Protein AF-A0A1H6L6A5-F1 (afdb_monomer)

Mean predicted aligned error: 13.65 Å

pLDDT: mean 85.89, std 9.78, range [53.25, 96.25]

Sequence (78 aa):
MEIKISLDEYADVPFIKKLLSQIKGVKNVEISEDDKTYSWEEIENSDEFKQLIEQSRNQIKNGEYEEFSDELIDSIFK

Structure (mmCIF, N/CA/C/O backbone):
data_AF-A0A1H6L6A5-F1
#
_entry.id   AF-A0A1H6L6A5-F1
#
loop_
_atom_site.group_PDB
_atom_site.id
_atom_site.type_symbol
_atom_site.label_atom_id
_atom_site.label_alt_id
_atom_site.label_comp_id
_atom_site.label_asym_id
_atom_site.label_entity_id
_atom_site.label_seq_id
_atom_site.pdb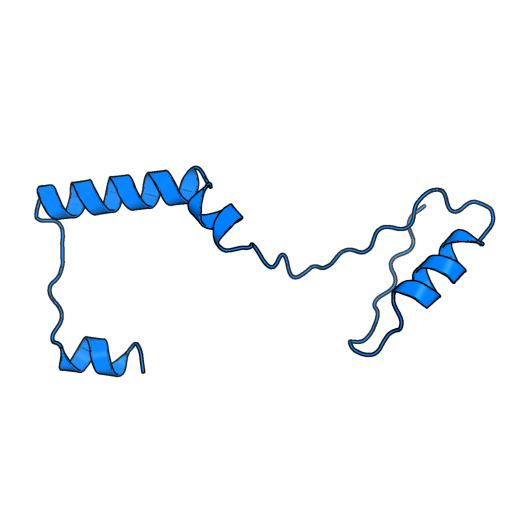x_PDB_ins_code
_atom_site.Cartn_x
_atom_site.Cartn_y
_atom_site.Cartn_z
_atom_site.occupancy
_atom_site.B_iso_or_equiv
_atom_site.auth_seq_id
_atom_site.auth_comp_id
_atom_site.auth_asym_id
_atom_site.auth_atom_id
_atom_site.pdbx_PDB_model_num
ATOM 1 N N . MET A 1 1 ? -3.307 -13.638 26.631 1.00 73.81 1 MET A N 1
ATOM 2 C CA . MET A 1 1 ? -4.033 -14.652 25.841 1.00 73.81 1 MET A CA 1
ATOM 3 C C . MET A 1 1 ? -4.575 -13.947 24.622 1.00 73.81 1 MET A C 1
ATOM 5 O O . MET A 1 1 ? -5.061 -12.833 24.769 1.00 73.81 1 MET A O 1
ATOM 9 N N . GLU A 1 2 ? -4.430 -14.567 23.462 1.00 79.50 2 GLU A N 1
ATOM 10 C CA . GLU A 1 2 ? -4.809 -14.014 22.164 1.00 79.50 2 GLU A CA 1
ATOM 11 C C . GLU A 1 2 ? -5.714 -15.030 21.466 1.00 79.50 2 GLU A C 1
ATOM 13 O O . GLU A 1 2 ? -5.486 -16.236 21.581 1.00 79.50 2 GLU A O 1
ATOM 18 N N . ILE A 1 3 ? -6.758 -14.544 20.798 1.00 81.94 3 ILE A N 1
ATOM 19 C CA . ILE A 1 3 ? -7.671 -15.354 19.992 1.00 81.94 3 ILE A CA 1
ATOM 20 C C . ILE A 1 3 ? -7.616 -14.782 18.580 1.00 81.94 3 ILE A C 1
ATOM 22 O O . ILE A 1 3 ? -7.872 -13.594 18.399 1.00 81.94 3 ILE A O 1
ATOM 26 N N . LYS A 1 4 ? -7.299 -15.629 17.600 1.00 85.38 4 LYS A N 1
ATOM 27 C CA . LYS A 1 4 ? -7.347 -15.292 16.175 1.00 85.38 4 LYS A CA 1
ATOM 28 C C . LYS A 1 4 ? -8.552 -15.970 15.541 1.00 85.38 4 LYS A C 1
ATOM 30 O O . LYS A 1 4 ? -8.815 -17.139 15.821 1.00 85.38 4 LYS A O 1
ATOM 35 N N . ILE A 1 5 ? -9.277 -15.230 14.711 1.00 82.25 5 ILE A N 1
ATOM 36 C CA . ILE A 1 5 ? -10.464 -15.709 14.002 1.00 82.25 5 ILE A CA 1
ATOM 37 C C . ILE A 1 5 ? -10.278 -15.339 12.535 1.00 82.25 5 ILE A C 1
ATOM 39 O O . ILE A 1 5 ? -10.073 -14.170 12.223 1.00 82.25 5 ILE A O 1
ATOM 43 N N . SER A 1 6 ? -10.334 -16.332 11.653 1.00 84.06 6 SER A N 1
ATOM 44 C CA . SER A 1 6 ? -10.347 -16.117 10.207 1.00 84.06 6 SER A CA 1
ATOM 45 C C . SER A 1 6 ? -11.788 -15.930 9.751 1.00 84.06 6 SER A C 1
ATOM 47 O O . SER A 1 6 ? -12.658 -16.719 10.124 1.00 84.06 6 SER A O 1
ATOM 49 N N . LEU A 1 7 ? -12.034 -14.877 8.978 1.00 83.06 7 LEU A N 1
ATOM 50 C CA . LEU A 1 7 ? -13.346 -14.523 8.449 1.00 83.06 7 LEU A CA 1
ATOM 51 C C . LEU A 1 7 ? -13.349 -14.717 6.933 1.00 83.06 7 LEU A C 1
ATOM 53 O O . LEU A 1 7 ? -12.310 -14.560 6.295 1.00 83.06 7 LEU A O 1
ATOM 57 N N . ASP A 1 8 ? -14.499 -15.085 6.376 1.00 82.31 8 ASP A N 1
ATOM 58 C CA . ASP A 1 8 ? -14.686 -15.120 4.926 1.00 82.31 8 ASP A CA 1
ATOM 59 C C . ASP A 1 8 ? -14.963 -13.715 4.354 1.00 82.31 8 ASP A C 1
ATOM 61 O O . ASP A 1 8 ? -15.206 -12.760 5.095 1.00 82.31 8 ASP A O 1
ATOM 65 N N . GLU A 1 9 ? -14.927 -13.594 3.024 1.00 80.25 9 GLU A N 1
ATOM 66 C CA . GLU A 1 9 ? -15.118 -12.333 2.288 1.00 80.25 9 GLU A CA 1
ATOM 67 C C . GLU A 1 9 ? -16.525 -11.713 2.431 1.00 80.25 9 GLU A C 1
ATOM 69 O O . GLU A 1 9 ? -16.713 -10.531 2.149 1.00 80.25 9 GLU A O 1
ATOM 74 N N . TYR A 1 10 ? -17.515 -12.483 2.891 1.00 84.75 10 TYR A N 1
ATOM 75 C CA . TYR A 1 10 ? -18.900 -12.047 3.097 1.00 84.75 10 TYR A CA 1
ATOM 76 C C . TYR A 1 10 ? -19.219 -11.769 4.570 1.00 84.75 10 TYR A C 1
ATOM 78 O O . TYR A 1 10 ? -20.365 -11.461 4.915 1.00 84.75 10 TYR A O 1
ATOM 86 N N . ALA A 1 11 ? -18.229 -11.885 5.455 1.00 84.38 11 ALA A N 1
ATOM 87 C CA . ALA A 1 11 ? -18.416 -11.688 6.877 1.00 84.38 11 ALA A CA 1
ATOM 88 C C . ALA A 1 11 ? -18.758 -10.225 7.196 1.00 84.38 11 ALA A C 1
ATOM 90 O O . ALA A 1 11 ? -18.064 -9.288 6.801 1.00 84.38 11 ALA A O 1
ATOM 91 N N . ASP A 1 12 ? -19.803 -10.020 8.000 1.00 89.06 12 ASP A N 1
ATOM 92 C CA . ASP A 1 12 ? -20.149 -8.704 8.543 1.00 89.06 12 ASP A CA 1
ATOM 93 C C . ASP A 1 12 ? -19.160 -8.330 9.662 1.00 89.06 12 ASP A C 1
ATOM 95 O O . ASP A 1 12 ? -19.396 -8.538 10.858 1.00 89.06 12 ASP A O 1
ATOM 99 N N . VAL A 1 13 ? -18.003 -7.807 9.253 1.00 87.31 13 VAL A N 1
ATOM 100 C CA . VAL A 1 13 ? -16.916 -7.375 10.141 1.00 87.31 13 VAL A CA 1
ATOM 101 C C . VAL A 1 13 ? -17.404 -6.379 11.211 1.00 87.31 13 VAL A C 1
ATOM 103 O O . VAL A 1 13 ? -17.079 -6.582 12.389 1.00 87.31 13 VAL A O 1
ATOM 106 N N . PRO A 1 14 ? -18.212 -5.341 10.890 1.00 87.25 14 PRO A N 1
ATOM 107 C CA . PRO A 1 14 ? -18.795 -4.455 11.901 1.00 87.25 14 PRO A CA 1
ATOM 108 C C . PRO A 1 14 ? -19.606 -5.190 12.974 1.00 87.25 14 PRO A C 1
ATOM 110 O O . PRO A 1 14 ? -19.441 -4.922 14.172 1.00 87.25 14 PRO A O 1
ATOM 113 N N . PHE A 1 15 ? -20.466 -6.127 12.569 1.00 90.19 15 PHE A N 1
ATOM 114 C CA . PHE A 1 15 ? -21.271 -6.920 13.494 1.00 90.19 15 PHE A CA 1
ATOM 115 C C . PHE A 1 15 ? -20.402 -7.814 14.384 1.00 90.19 15 PHE A C 1
ATOM 117 O O . PHE A 1 15 ? -20.569 -7.819 15.607 1.00 90.19 15 PHE A O 1
ATOM 124 N N . ILE A 1 16 ? -19.424 -8.509 13.801 1.00 89.81 16 ILE A N 1
ATOM 125 C CA . ILE A 1 16 ? -18.507 -9.397 14.527 1.00 89.81 16 ILE A CA 1
ATOM 126 C C . ILE A 1 16 ? -17.682 -8.608 15.548 1.00 89.81 16 ILE A C 1
ATOM 128 O O . ILE A 1 16 ? -17.589 -9.003 16.713 1.00 89.81 16 ILE A O 1
ATOM 132 N N . LYS A 1 17 ? -17.152 -7.441 15.165 1.00 88.31 17 LYS A N 1
ATOM 133 C CA . LYS A 1 17 ? -16.409 -6.559 16.075 1.00 88.31 17 LYS A CA 1
ATOM 134 C C . LYS A 1 17 ? -17.261 -6.119 17.263 1.00 88.31 17 LYS A C 1
ATOM 136 O O . LYS A 1 17 ? -16.779 -6.107 18.400 1.00 88.31 17 LYS A O 1
ATOM 141 N N . LYS A 1 18 ? -18.533 -5.784 17.022 1.00 90.69 18 LYS A N 1
ATOM 142 C CA . LYS A 1 18 ? -19.487 -5.411 18.075 1.00 90.69 18 LYS A CA 1
ATOM 143 C C . LYS A 1 18 ? -19.733 -6.569 19.042 1.00 90.69 18 LYS A C 1
ATOM 145 O O . LYS A 1 18 ? -19.727 -6.346 20.249 1.00 90.69 18 LYS A O 1
ATOM 150 N N . LEU A 1 19 ? -19.892 -7.785 18.524 1.00 91.25 19 LEU A N 1
ATOM 151 C CA . LEU A 1 19 ? -20.067 -9.009 19.310 1.00 91.25 19 LEU A CA 1
ATOM 152 C C . LEU A 1 19 ? -18.853 -9.295 20.204 1.00 91.25 19 LEU A C 1
ATOM 154 O O . LEU A 1 19 ? -18.999 -9.479 21.411 1.00 91.25 19 LEU A O 1
ATOM 158 N N . LEU A 1 20 ? -17.646 -9.265 19.634 1.00 90.31 20 LEU A N 1
ATOM 159 C CA . LEU A 1 20 ? -16.403 -9.539 20.364 1.00 90.31 20 LEU A CA 1
ATOM 160 C C . LEU A 1 20 ? -16.134 -8.504 21.462 1.00 90.31 20 LEU A C 1
ATOM 162 O O . LEU A 1 20 ? -15.695 -8.854 22.556 1.00 90.31 20 LEU A O 1
ATOM 166 N N . SER A 1 21 ? -16.469 -7.240 21.202 1.00 89.19 21 SER A N 1
ATOM 167 C CA . SER A 1 21 ? -16.291 -6.139 22.157 1.00 89.19 21 SER A CA 1
ATOM 168 C C . SER A 1 21 ? -17.205 -6.246 23.388 1.00 89.19 21 SER A C 1
ATOM 170 O O . SER A 1 21 ? -16.953 -5.594 24.398 1.00 89.19 21 SER A O 1
ATOM 172 N N . GLN A 1 22 ? -18.266 -7.059 23.335 1.00 91.69 22 GLN A N 1
ATOM 173 C CA . GLN A 1 22 ? -19.166 -7.299 24.470 1.00 91.69 22 GLN A CA 1
ATOM 174 C C . GLN A 1 22 ? -18.663 -8.398 25.419 1.00 91.69 22 GLN A C 1
ATOM 176 O O . GLN A 1 22 ? -19.190 -8.546 26.525 1.00 91.69 22 GLN A O 1
ATOM 181 N N . ILE A 1 23 ? -17.648 -9.172 25.023 1.00 90.06 23 ILE A N 1
ATOM 182 C CA . ILE A 1 23 ? -17.117 -10.264 25.839 1.00 90.06 23 ILE A CA 1
ATOM 183 C C . ILE A 1 23 ? -16.309 -9.685 27.005 1.00 90.06 23 ILE A C 1
ATOM 185 O O . ILE A 1 23 ? -15.282 -9.024 26.832 1.00 90.06 23 ILE A O 1
ATOM 189 N N . LYS A 1 24 ? -16.749 -9.979 28.232 1.00 89.88 24 LYS A N 1
ATOM 190 C CA . LYS A 1 24 ? -16.071 -9.534 29.454 1.00 89.88 24 LYS A CA 1
ATOM 191 C C . LYS A 1 24 ? -14.639 -10.078 29.495 1.00 89.88 24 LYS A C 1
ATOM 193 O O . LYS A 1 24 ? -14.432 -11.285 29.566 1.00 89.88 24 LYS A O 1
ATOM 198 N N . GLY A 1 25 ? -13.660 -9.174 29.504 1.00 87.12 25 GLY A N 1
ATOM 199 C CA . GLY A 1 25 ? -12.232 -9.512 29.519 1.00 87.12 25 GLY A CA 1
ATOM 200 C C . GLY A 1 25 ? -11.512 -9.275 28.189 1.00 87.12 25 GLY A C 1
ATOM 201 O O . GLY A 1 25 ? -10.282 -9.274 28.178 1.00 87.12 25 GLY A O 1
ATOM 202 N N . VAL A 1 26 ? -12.240 -8.997 27.101 1.00 87.88 26 VAL A N 1
ATOM 203 C CA . VAL A 1 26 ? -11.646 -8.496 25.856 1.00 87.88 26 VAL A CA 1
ATOM 204 C C . VAL A 1 26 ? -11.264 -7.031 26.052 1.00 87.88 26 VAL A C 1
ATOM 206 O O . VAL A 1 26 ? -12.100 -6.197 26.389 1.00 87.88 26 VAL A O 1
ATOM 209 N N . LYS A 1 27 ? -9.973 -6.728 25.892 1.00 86.31 27 LYS A N 1
ATOM 210 C CA . LYS A 1 27 ? -9.436 -5.364 26.035 1.00 86.31 27 LYS A CA 1
ATOM 211 C C . LYS A 1 27 ? -9.366 -4.612 24.711 1.00 86.31 27 LYS A C 1
ATOM 213 O O . LYS A 1 27 ? -9.450 -3.391 24.714 1.00 86.31 27 LYS A O 1
ATOM 2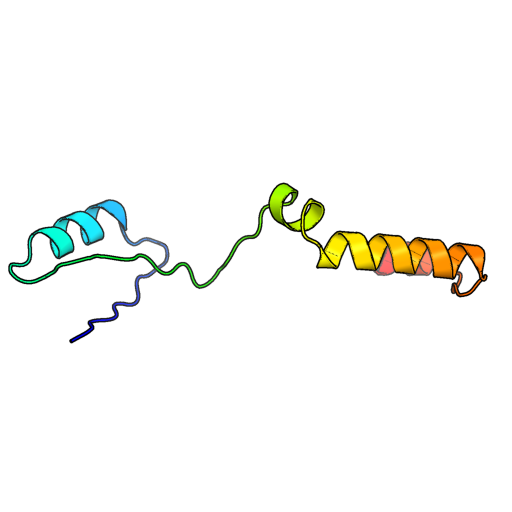18 N N . ASN A 1 28 ? -9.165 -5.334 23.614 1.00 85.44 28 ASN A N 1
ATOM 219 C CA . ASN A 1 28 ? -8.995 -4.769 22.287 1.00 85.44 28 ASN A CA 1
ATOM 220 C C . ASN A 1 28 ? -9.443 -5.784 21.227 1.00 85.44 28 ASN A C 1
ATOM 222 O O . ASN A 1 28 ? -9.295 -6.989 21.439 1.00 85.44 28 ASN A O 1
ATOM 226 N N . VAL A 1 29 ? -9.981 -5.288 20.115 1.00 84.75 29 VAL A N 1
ATOM 227 C CA . VAL A 1 29 ? -10.345 -6.073 18.929 1.00 84.75 29 VAL A CA 1
ATOM 228 C C . VAL A 1 29 ? -9.720 -5.381 17.725 1.00 84.75 29 VAL A C 1
ATOM 230 O O . VAL A 1 29 ? -10.181 -4.315 17.305 1.00 84.75 29 VAL A O 1
ATOM 233 N N . GLU A 1 30 ? -8.667 -5.989 17.192 1.00 80.62 30 GLU A N 1
ATOM 234 C CA . GLU A 1 30 ? -7.940 -5.519 16.014 1.00 80.62 30 GLU A CA 1
ATOM 235 C C . GLU A 1 30 ? -8.352 -6.352 14.804 1.00 80.62 30 GLU A C 1
ATOM 237 O O . GLU A 1 30 ? -8.516 -7.568 14.902 1.00 80.62 30 GLU A O 1
ATOM 242 N N . ILE A 1 31 ? -8.556 -5.680 13.674 1.00 78.00 31 ILE A N 1
ATOM 243 C CA . ILE A 1 31 ? -8.810 -6.325 12.389 1.00 78.00 31 ILE A CA 1
ATOM 244 C C . ILE A 1 31 ? -7.491 -6.251 11.635 1.00 78.00 31 ILE A C 1
ATOM 246 O O . ILE A 1 31 ? -7.004 -5.160 11.344 1.00 78.00 31 ILE A O 1
ATOM 250 N N . SER A 1 32 ? -6.887 -7.410 11.404 1.00 69.06 32 SER A N 1
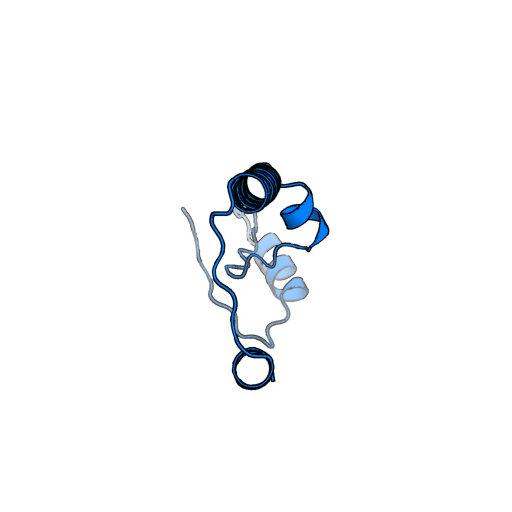ATOM 251 C CA . SER A 1 32 ? -5.678 -7.549 10.603 1.00 69.06 32 SER A CA 1
ATOM 252 C C . SER A 1 32 ? -6.114 -7.808 9.166 1.00 69.06 32 SER A C 1
ATOM 254 O O . SER A 1 32 ? -6.483 -8.930 8.830 1.00 69.06 32 SER A O 1
ATOM 256 N N . GLU A 1 33 ? -6.133 -6.774 8.334 1.00 65.31 33 GLU A N 1
ATOM 257 C CA . GLU A 1 33 ? -6.158 -6.971 6.885 1.00 65.31 33 GLU A CA 1
ATOM 258 C C . GLU A 1 33 ? -4.723 -7.334 6.480 1.00 65.31 33 GLU A C 1
ATOM 260 O O . GLU A 1 33 ? -3.838 -6.478 6.472 1.00 65.31 33 GLU A O 1
ATOM 265 N N . ASP A 1 34 ? -4.463 -8.625 6.246 1.00 56.03 34 ASP A N 1
ATOM 266 C CA . ASP A 1 34 ? -3.157 -9.105 5.756 1.00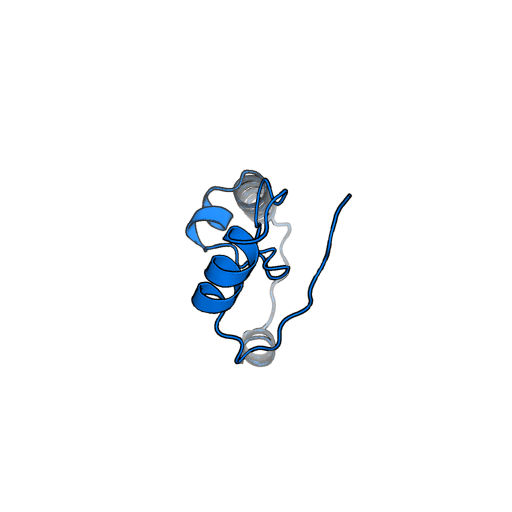 56.03 34 ASP A CA 1
ATOM 267 C C . ASP A 1 34 ? -2.838 -8.561 4.346 1.00 56.03 34 ASP A C 1
ATOM 269 O O . ASP A 1 34 ? -1.678 -8.540 3.937 1.00 56.03 34 ASP A O 1
ATOM 273 N N . ASP A 1 35 ? -3.834 -8.010 3.648 1.00 53.25 35 ASP A N 1
ATOM 274 C CA . ASP A 1 35 ? -3.658 -7.254 2.413 1.00 53.25 35 ASP A CA 1
ATOM 275 C C . ASP A 1 35 ? -3.477 -5.766 2.724 1.00 53.25 35 ASP A C 1
ATOM 277 O O . ASP A 1 35 ? -4.403 -4.957 2.623 1.00 53.25 35 ASP A O 1
ATOM 281 N N . LYS A 1 36 ? -2.251 -5.375 3.091 1.00 54.72 36 LYS A N 1
ATOM 282 C CA . LYS A 1 36 ? -1.863 -3.958 3.066 1.00 54.72 36 LYS A CA 1
ATOM 283 C C . LYS A 1 36 ? -1.998 -3.437 1.639 1.00 54.72 36 LYS A C 1
ATOM 285 O O . LYS A 1 36 ? -1.080 -3.542 0.828 1.00 54.72 36 LYS A O 1
ATOM 290 N N . THR A 1 37 ? -3.145 -2.847 1.348 1.00 59.34 37 THR A N 1
ATOM 291 C CA . THR A 1 37 ? -3.363 -2.101 0.118 1.00 59.34 37 THR A CA 1
ATOM 292 C C . THR A 1 37 ? -2.749 -0.724 0.335 1.00 59.34 37 THR A C 1
ATOM 294 O O . THR A 1 37 ? -3.398 0.172 0.864 1.00 59.34 37 THR A O 1
ATOM 297 N N . TYR A 1 38 ? -1.463 -0.576 0.016 1.00 65.56 38 TYR A N 1
ATOM 298 C CA . TYR A 1 38 ? -0.818 0.734 0.041 1.00 65.56 38 TYR A CA 1
ATOM 299 C C . TYR A 1 38 ? -1.504 1.640 -0.983 1.00 65.56 38 TYR A C 1
ATOM 301 O O . TYR A 1 38 ? -1.651 1.272 -2.151 1.00 65.56 38 TYR A 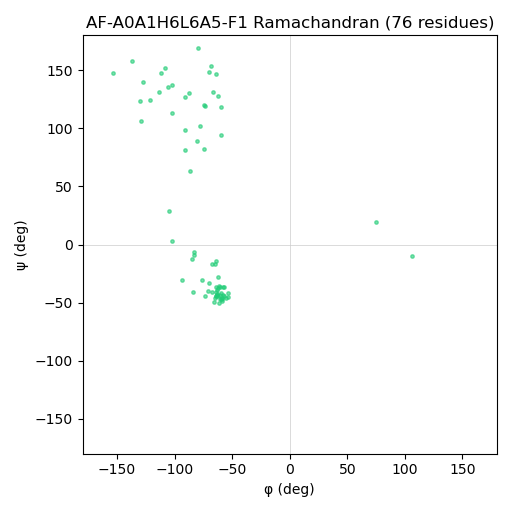O 1
ATOM 309 N N . SER A 1 39 ? -1.925 2.825 -0.557 1.00 80.62 39 SER A N 1
ATOM 310 C CA . SER A 1 39 ? -2.382 3.854 -1.482 1.00 80.62 39 SER A CA 1
ATOM 311 C C . SER A 1 39 ? -1.209 4.377 -2.315 1.00 80.62 39 SER A C 1
ATOM 313 O O . SER A 1 39 ? -0.053 4.367 -1.884 1.00 80.62 39 SER A O 1
ATOM 315 N N . TRP A 1 40 ? -1.499 4.877 -3.518 1.00 81.56 40 TRP A N 1
ATOM 316 C CA . TRP A 1 40 ? -0.477 5.512 -4.355 1.00 81.56 40 TRP A CA 1
ATOM 317 C C . TRP A 1 40 ? 0.202 6.688 -3.653 1.00 81.56 40 TRP A C 1
ATOM 319 O O . TRP A 1 40 ? 1.409 6.854 -3.790 1.00 81.56 40 TRP A O 1
ATOM 329 N N . GLU A 1 41 ? -0.550 7.453 -2.861 1.00 85.69 41 GLU A N 1
ATOM 330 C CA . GLU A 1 41 ? -0.023 8.567 -2.070 1.00 85.69 41 GLU A CA 1
ATOM 331 C C . GLU A 1 41 ? 0.989 8.081 -1.021 1.00 85.69 41 GLU A C 1
ATOM 333 O O . GLU A 1 41 ? 2.022 8.718 -0.824 1.00 85.69 41 GLU A O 1
ATOM 338 N N . GLU A 1 42 ? 0.756 6.933 -0.382 1.00 80.31 42 GLU A N 1
ATOM 339 C CA . GLU A 1 42 ? 1.721 6.339 0.553 1.00 80.31 42 GLU A CA 1
ATOM 340 C C . GLU A 1 42 ? 2.988 5.848 -0.158 1.00 80.31 42 GLU A C 1
ATOM 342 O O . GLU A 1 42 ? 4.093 6.070 0.339 1.00 80.31 42 GLU A O 1
ATOM 347 N N . ILE A 1 43 ? 2.848 5.226 -1.333 1.00 87.75 43 ILE A N 1
ATOM 348 C CA . ILE A 1 43 ? 3.986 4.745 -2.130 1.00 87.75 43 ILE A CA 1
ATOM 349 C C . ILE A 1 43 ? 4.822 5.925 -2.633 1.00 87.75 43 ILE A C 1
ATOM 351 O O . ILE A 1 43 ? 6.036 5.933 -2.444 1.00 87.75 43 ILE A O 1
ATOM 355 N N . GLU A 1 44 ? 4.193 6.940 -3.229 1.00 87.25 44 GLU A N 1
ATOM 356 C CA . GLU A 1 44 ? 4.873 8.113 -3.795 1.00 87.25 44 GLU A CA 1
ATOM 357 C C . GLU A 1 44 ? 5.664 8.888 -2.733 1.00 87.25 44 GLU A C 1
ATOM 359 O O . GLU A 1 44 ? 6.764 9.383 -2.991 1.00 87.25 44 GLU A O 1
ATOM 364 N N . ASN A 1 45 ? 5.124 8.969 -1.515 1.00 89.50 45 ASN A N 1
ATOM 365 C CA . ASN A 1 45 ? 5.775 9.671 -0.416 1.00 89.50 45 ASN A CA 1
ATOM 366 C C . ASN A 1 45 ? 6.826 8.829 0.323 1.00 89.50 45 ASN A C 1
ATOM 368 O O . ASN A 1 45 ? 7.576 9.402 1.123 1.00 89.50 45 ASN A O 1
ATOM 372 N N . SER A 1 46 ? 6.922 7.523 0.048 1.00 91.81 46 SER A N 1
ATOM 373 C CA . SER A 1 46 ? 7.920 6.644 0.664 1.00 91.81 46 SER A CA 1
ATOM 374 C C . SER A 1 46 ? 9.351 7.032 0.278 1.00 91.81 46 SER A C 1
ATOM 376 O O . SER A 1 46 ? 9.623 7.526 -0.823 1.00 91.81 46 SER A O 1
ATOM 378 N N . ASP A 1 47 ? 10.288 6.827 1.202 1.00 92.62 47 ASP A N 1
ATOM 379 C CA . ASP A 1 47 ? 11.701 7.128 0.963 1.00 92.62 47 ASP A CA 1
ATOM 380 C C . ASP A 1 47 ? 12.308 6.146 -0.045 1.00 92.62 47 ASP A C 1
ATOM 382 O O . ASP A 1 47 ? 13.138 6.531 -0.869 1.00 92.62 47 ASP A O 1
ATOM 386 N N . GLU A 1 48 ? 11.840 4.899 -0.042 1.00 92.50 48 GLU A N 1
ATOM 387 C CA . GLU A 1 48 ? 12.216 3.858 -0.993 1.00 92.50 48 GLU A CA 1
ATOM 388 C C . GLU A 1 48 ? 11.857 4.255 -2.428 1.00 92.50 48 GLU A C 1
ATOM 390 O O . GLU A 1 48 ? 12.692 4.156 -3.330 1.00 92.50 48 GLU A O 1
ATOM 395 N N . PHE A 1 49 ? 10.638 4.760 -2.645 1.00 93.06 49 PHE A N 1
ATOM 396 C CA . PHE A 1 49 ? 10.217 5.229 -3.962 1.00 93.06 49 PHE A CA 1
ATOM 397 C C . PHE A 1 49 ? 11.055 6.424 -4.425 1.00 93.06 49 PHE A C 1
ATOM 399 O O . PHE A 1 49 ? 11.547 6.437 -5.554 1.00 93.06 49 PHE A O 1
ATOM 406 N N . LYS A 1 50 ? 11.303 7.403 -3.545 1.00 94.19 50 LYS A N 1
ATOM 407 C CA . LYS A 1 50 ? 12.161 8.558 -3.862 1.00 94.19 50 LYS A CA 1
ATOM 408 C C . LYS A 1 50 ? 13.574 8.129 -4.269 1.00 94.19 50 LYS A C 1
ATOM 410 O O . LYS A 1 50 ? 14.094 8.640 -5.262 1.00 94.19 50 LYS A O 1
ATOM 415 N N . GLN A 1 51 ? 14.168 7.173 -3.551 1.00 95.38 51 GLN A N 1
ATOM 416 C CA . GLN A 1 51 ? 15.489 6.629 -3.878 1.00 95.38 51 GLN A CA 1
ATOM 417 C C . GLN A 1 51 ? 15.503 5.921 -5.236 1.00 95.38 51 GLN A C 1
ATOM 419 O O . GLN A 1 51 ? 16.419 6.147 -6.026 1.00 95.38 51 GLN A O 1
ATOM 424 N N . LEU A 1 52 ? 14.484 5.113 -5.543 1.00 95.12 52 LEU A N 1
ATOM 425 C CA . LEU A 1 52 ? 14.360 4.444 -6.843 1.00 95.12 52 LEU A CA 1
ATOM 426 C C . LEU A 1 52 ? 14.281 5.448 -8.000 1.00 95.12 52 LEU A C 1
ATOM 428 O O . LEU A 1 52 ? 14.963 5.287 -9.014 1.00 95.12 52 LEU A O 1
ATOM 432 N N . ILE A 1 53 ? 13.499 6.518 -7.842 1.00 94.50 53 ILE A N 1
ATOM 433 C CA . ILE A 1 53 ? 13.397 7.580 -8.851 1.00 94.50 53 ILE A CA 1
ATOM 434 C C . ILE A 1 53 ? 14.734 8.309 -9.032 1.00 94.50 53 ILE A C 1
ATOM 436 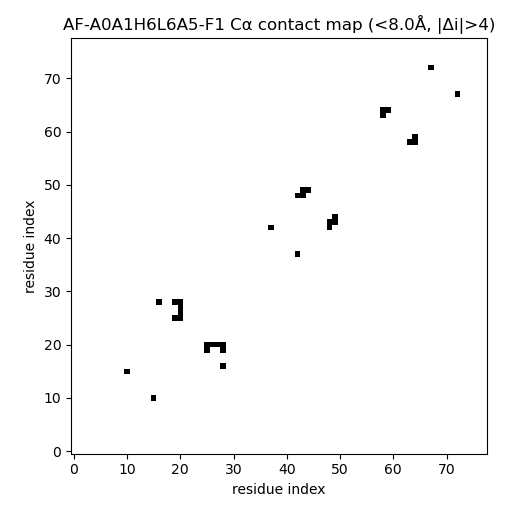O O . ILE A 1 53 ? 15.122 8.621 -10.160 1.00 94.50 53 ILE A O 1
ATOM 440 N N . GLU A 1 54 ? 15.459 8.587 -7.948 1.00 95.31 54 GLU A N 1
ATOM 441 C CA . GLU A 1 54 ? 16.782 9.210 -8.023 1.00 95.31 54 GLU A CA 1
ATOM 442 C C . GLU A 1 54 ? 17.802 8.308 -8.736 1.00 95.31 54 GLU A C 1
ATOM 444 O O . GLU A 1 54 ? 18.520 8.773 -9.626 1.00 95.31 54 GLU A O 1
ATOM 449 N N . GLN A 1 55 ? 17.819 7.013 -8.411 1.00 94.75 55 GLN A N 1
ATOM 450 C CA . GLN A 1 55 ? 18.664 6.020 -9.077 1.00 94.75 55 GLN A CA 1
ATOM 451 C C . GLN A 1 55 ? 18.365 5.945 -10.574 1.00 94.75 55 GLN A C 1
ATOM 453 O O . GLN A 1 55 ? 19.284 6.076 -11.382 1.00 94.75 55 GLN A O 1
ATOM 458 N N . SER A 1 56 ? 17.088 5.838 -10.948 1.00 92.38 56 SER A N 1
ATOM 459 C CA . SER A 1 56 ? 16.658 5.810 -12.349 1.00 92.38 56 SER A CA 1
ATOM 460 C C . SER A 1 56 ? 17.132 7.050 -13.120 1.00 92.38 56 SER A C 1
ATOM 462 O O . SER A 1 56 ? 17.692 6.945 -14.212 1.00 92.38 56 SER A O 1
ATOM 464 N N . ARG A 1 57 ? 17.009 8.247 -12.531 1.00 93.00 57 ARG A N 1
ATOM 465 C CA . ARG A 1 57 ? 17.501 9.491 -13.152 1.00 93.00 57 ARG A CA 1
ATOM 466 C C . ARG A 1 57 ? 19.014 9.486 -13.353 1.00 93.00 57 ARG A C 1
ATOM 468 O O . ARG A 1 57 ? 19.491 10.037 -14.345 1.00 93.00 57 ARG A O 1
ATOM 475 N N . ASN A 1 58 ? 19.768 8.916 -12.418 1.00 96.25 58 ASN A N 1
ATOM 476 C CA . ASN A 1 58 ? 21.221 8.821 -12.529 1.00 96.25 58 ASN A CA 1
ATOM 477 C C . ASN A 1 58 ? 21.638 7.808 -13.601 1.00 96.25 58 ASN A C 1
ATOM 479 O O . ASN A 1 58 ? 22.516 8.121 -14.400 1.00 96.25 58 ASN A O 1
ATOM 483 N N . GLN A 1 59 ? 20.952 6.669 -13.696 1.00 94.81 59 GLN A N 1
ATOM 484 C CA . GLN A 1 59 ? 21.173 5.677 -14.752 1.00 94.81 59 GLN A CA 1
ATOM 485 C C . GLN A 1 59 ? 20.966 6.278 -16.146 1.00 94.81 59 GLN A C 1
ATOM 487 O O . GLN A 1 59 ? 21.842 6.172 -17.002 1.00 94.81 59 GLN A O 1
ATOM 492 N N . ILE A 1 60 ? 19.876 7.026 -16.349 1.00 90.50 60 ILE A N 1
ATOM 493 C CA . ILE A 1 60 ? 19.614 7.729 -17.617 1.00 90.50 60 ILE A CA 1
ATOM 494 C C . ILE A 1 60 ? 20.744 8.713 -17.946 1.00 90.50 60 ILE A C 1
ATOM 496 O O . ILE A 1 60 ? 21.242 8.731 -19.071 1.00 90.50 60 ILE A O 1
ATOM 500 N N . LYS A 1 61 ? 21.184 9.519 -16.969 1.00 93.12 61 LYS A N 1
ATOM 501 C CA . LYS A 1 61 ? 22.292 10.474 -17.161 1.00 93.12 61 LYS A CA 1
ATOM 502 C C . LYS A 1 61 ? 23.608 9.785 -17.518 1.00 93.12 61 LYS A C 1
ATOM 504 O O . LYS A 1 61 ? 24.380 10.341 -18.294 1.00 93.12 61 LYS A O 1
ATOM 509 N N . ASN A 1 62 ? 23.857 8.609 -16.951 1.00 95.50 62 ASN A N 1
ATOM 510 C CA . ASN A 1 62 ? 25.073 7.835 -17.176 1.00 95.50 62 ASN A CA 1
ATOM 511 C C . ASN A 1 62 ? 25.019 6.980 -18.452 1.00 95.50 62 ASN A C 1
ATOM 513 O O . ASN A 1 62 ? 26.027 6.379 -18.815 1.00 95.50 62 ASN A O 1
ATOM 517 N N . GLY A 1 63 ? 23.874 6.924 -19.139 1.00 92.06 63 GLY A N 1
ATOM 518 C CA . GLY A 1 63 ? 23.679 6.041 -20.290 1.00 92.06 63 GLY A CA 1
ATOM 519 C C . GLY A 1 63 ? 23.499 4.566 -19.913 1.00 92.06 63 GLY A C 1
ATOM 520 O O . GLY A 1 63 ? 23.692 3.694 -20.751 1.00 92.06 63 GLY A O 1
ATOM 521 N N . GLU A 1 64 ? 23.142 4.278 -18.661 1.00 94.06 64 GLU A N 1
ATOM 522 C CA . GLU A 1 64 ? 22.883 2.935 -18.135 1.00 94.06 64 GLU A CA 1
ATOM 523 C C . GLU A 1 64 ? 21.418 2.545 -18.380 1.00 94.06 64 GLU A C 1
ATOM 525 O O . GLU A 1 64 ? 20.633 2.381 -17.448 1.00 94.06 64 GLU A O 1
ATOM 530 N N . TYR A 1 65 ? 21.024 2.449 -19.648 1.00 86.75 65 TYR A N 1
ATOM 531 C CA . TYR A 1 65 ? 19.682 2.024 -20.037 1.00 86.75 65 TYR A CA 1
ATOM 532 C C . TYR A 1 65 ? 19.731 1.045 -21.209 1.00 86.75 65 TYR A C 1
ATOM 534 O O . TYR A 1 65 ? 20.702 0.993 -21.962 1.00 86.75 65 TYR A O 1
ATOM 542 N N . GLU A 1 66 ? 18.665 0.262 -21.343 1.00 88.44 66 GLU A N 1
ATOM 543 C CA . GLU A 1 66 ? 18.448 -0.650 -22.460 1.00 88.44 66 GLU A CA 1
ATOM 544 C C . GLU A 1 66 ? 17.240 -0.157 -23.260 1.00 88.44 66 GLU A C 1
ATOM 546 O O . GLU A 1 66 ? 16.204 0.188 -22.687 1.00 88.44 66 GLU A O 1
ATOM 551 N N . GLU A 1 67 ? 17.390 -0.075 -24.581 1.00 88.25 67 GLU A N 1
ATOM 552 C CA . GLU A 1 67 ? 16.292 0.266 -25.482 1.00 88.25 67 GLU A CA 1
ATOM 553 C C . GLU A 1 67 ? 15.597 -1.013 -25.940 1.00 88.25 67 GLU A C 1
ATOM 555 O O . GLU A 1 67 ? 16.225 -1.931 -26.469 1.00 88.25 67 GLU A O 1
ATOM 560 N N . PHE A 1 68 ? 14.281 -1.051 -25.764 1.00 89.81 68 PHE A N 1
ATOM 561 C CA . PHE A 1 68 ? 13.431 -2.137 -26.234 1.00 89.81 68 PHE A CA 1
ATOM 562 C C . PHE A 1 68 ? 12.588 -1.665 -27.418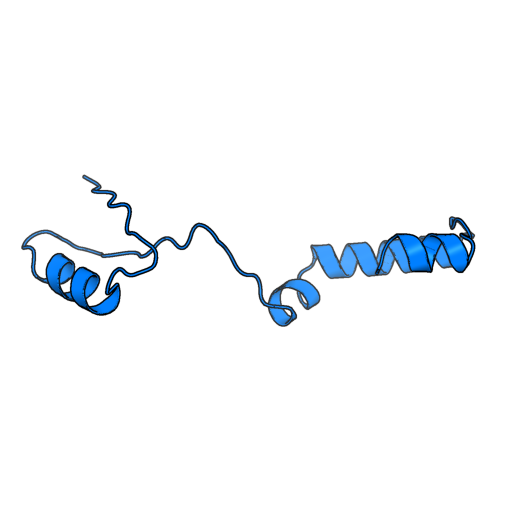 1.00 89.81 68 PHE A C 1
ATOM 564 O O . PHE A 1 68 ? 12.279 -0.481 -27.534 1.00 89.81 68 PHE A O 1
ATOM 571 N N . SER A 1 69 ? 12.211 -2.591 -28.303 1.00 92.25 69 SER A N 1
ATOM 572 C CA . SER A 1 69 ? 11.318 -2.271 -29.417 1.00 92.25 69 SER A CA 1
ATOM 573 C C . SER A 1 69 ? 9.897 -1.991 -28.930 1.00 92.25 69 SER A C 1
ATOM 575 O O . SER A 1 69 ? 9.422 -2.621 -27.982 1.00 92.25 69 SER A O 1
ATOM 577 N N . ASP A 1 70 ? 9.192 -1.114 -29.645 1.00 91.06 70 ASP A N 1
ATOM 578 C CA . ASP A 1 70 ? 7.779 -0.809 -29.385 1.00 91.06 70 ASP A CA 1
ATOM 579 C C . ASP A 1 70 ? 6.925 -2.090 -29.367 1.00 91.06 70 ASP A C 1
ATOM 581 O O . ASP A 1 70 ? 6.125 -2.297 -28.461 1.00 91.06 70 ASP A O 1
ATOM 585 N N . GLU A 1 71 ? 7.182 -3.020 -30.297 1.00 93.69 71 GLU A N 1
ATOM 586 C CA . GLU A 1 71 ? 6.499 -4.321 -30.363 1.00 93.69 71 GLU A CA 1
ATOM 587 C C . GLU A 1 71 ? 6.662 -5.156 -29.080 1.00 93.69 71 GLU A C 1
ATOM 589 O O . GLU A 1 71 ? 5.735 -5.860 -28.673 1.00 93.69 71 GLU A O 1
ATOM 594 N N . LEU A 1 72 ? 7.835 -5.098 -28.435 1.00 91.00 72 LEU A N 1
ATOM 595 C CA . LEU A 1 72 ? 8.095 -5.822 -27.192 1.00 91.00 72 LEU A CA 1
ATOM 596 C C . LEU A 1 72 ? 7.375 -5.157 -26.016 1.00 91.00 72 LEU A C 1
ATOM 598 O O . LEU A 1 72 ? 6.735 -5.858 -25.231 1.00 91.00 72 LEU A O 1
ATOM 602 N N . ILE A 1 73 ? 7.432 -3.827 -25.916 1.00 92.88 73 ILE A N 1
ATOM 603 C CA . ILE A 1 73 ? 6.729 -3.063 -24.875 1.00 92.88 73 ILE A CA 1
ATOM 604 C C . ILE A 1 73 ? 5.217 -3.311 -24.958 1.00 92.88 73 ILE A C 1
ATOM 606 O O . ILE A 1 73 ? 4.600 -3.673 -23.953 1.00 92.88 73 ILE A O 1
ATOM 610 N N . ASP A 1 74 ? 4.648 -3.247 -26.163 1.00 92.88 74 ASP A N 1
ATOM 611 C CA . ASP A 1 74 ? 3.230 -3.519 -26.421 1.00 92.88 74 ASP A CA 1
ATOM 612 C C . ASP A 1 74 ? 2.825 -4.960 -26.081 1.00 92.88 74 ASP A C 1
ATOM 614 O O . ASP A 1 74 ? 1.668 -5.238 -25.766 1.00 92.88 74 ASP A O 1
ATOM 618 N N . SER A 1 75 ? 3.758 -5.913 -26.152 1.00 93.31 75 SER A N 1
ATOM 619 C CA . SER A 1 75 ? 3.487 -7.301 -25.768 1.00 93.31 75 SER A CA 1
ATOM 620 C C . SER A 1 75 ? 3.450 -7.514 -24.251 1.00 93.31 75 SER A C 1
ATOM 622 O O . SER A 1 75 ? 2.711 -8.383 -23.788 1.00 93.31 75 SER A O 1
ATOM 624 N N . ILE A 1 76 ? 4.223 -6.732 -23.488 1.00 90.94 76 ILE A N 1
ATOM 625 C CA . ILE A 1 76 ? 4.384 -6.880 -22.034 1.00 90.94 76 ILE A CA 1
ATOM 626 C C . ILE A 1 76 ? 3.257 -6.174 -21.272 1.00 90.94 76 ILE A C 1
ATOM 628 O O . ILE A 1 76 ? 2.755 -6.721 -20.293 1.00 90.94 76 ILE A O 1
ATOM 632 N N . PHE A 1 77 ? 2.851 -4.980 -21.710 1.00 89.50 77 PHE A N 1
ATOM 633 C CA . PHE A 1 77 ? 1.926 -4.105 -20.970 1.00 89.50 77 PHE A CA 1
ATOM 634 C C . PHE A 1 77 ? 0.497 -4.073 -21.540 1.00 89.50 77 PHE A C 1
ATOM 636 O O . PHE A 1 77 ? -0.194 -3.062 -21.423 1.00 89.50 77 PHE A O 1
ATOM 643 N N . LYS A 1 78 ? 0.073 -5.168 -22.176 1.00 64.81 78 LYS A N 1
ATOM 644 C CA . LYS A 1 78 ? -1.249 -5.316 -22.802 1.00 64.81 78 LYS A CA 1
ATOM 645 C C . LYS A 1 78 ? -2.419 -5.307 -21.822 1.00 64.81 78 LYS A C 1
ATOM 647 O O . LYS A 1 78 ? -2.308 -5.961 -20.762 1.00 64.81 78 LYS A O 1
#

Organism: NCBI:txid420404

Secondary structure (DSSP, 8-state):
--------TT--HHHHHHHHHTSTT--------SS----HHHHHHSHHHHHHHHHHHHHHHHT---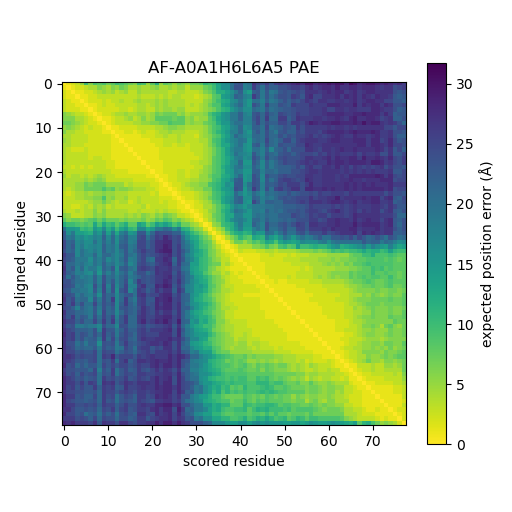---HHHHHHH--

Radius of gyration: 23.07 Å; Cα contacts (8 Å, |Δi|>4): 17; chains: 1; bounding box: 46×27×60 Å

Foldseek 3Di:
DDDDDDDDPPDPPVVVLVVQVPDPPDPDDDDDPVPPPDDPVNLCPDPVNVVVVVVVVVCVVVVVDDDDDPVVVVVPPD

Solvent-accessible surface area (backbone atoms only — not comparable to full-atom values): 5313 Å² total; per-residue (Å²): 140,87,86,87,80,91,75,63,97,82,57,61,58,73,59,51,53,56,57,55,67,6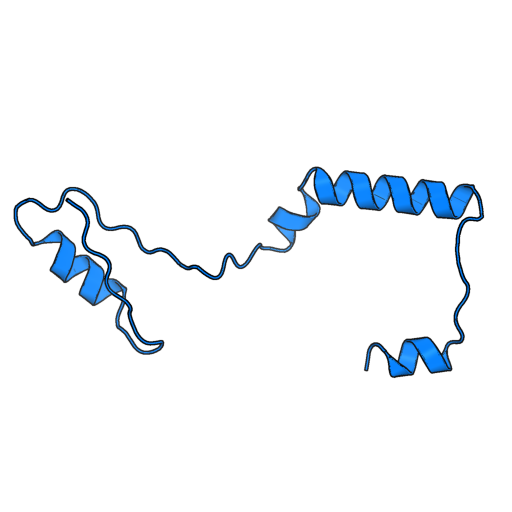7,41,90,85,59,88,77,86,84,83,82,68,87,72,77,77,76,49,68,70,58,49,67,70,31,68,68,46,50,50,52,54,52,50,53,54,49,29,59,76,71,64,64,71,83,90,76,57,69,73,56,53,57,66,72,77,109